Protein AF-A0A934KPN4-F1 (afdb_monomer_lite)

Sequence (87 aa):
MFFNAALQLEGNGNQSNYGRFYGEDETPGYAILNLNLGNELTIQNHNVVLKYGIENILDASYSTYADWNNILRQGRNFYMNMSFVIH

Organism: NCBI:txid291193

Radius of gyration: 18.82 Å; chains: 1; bounding box: 36×18×58 Å

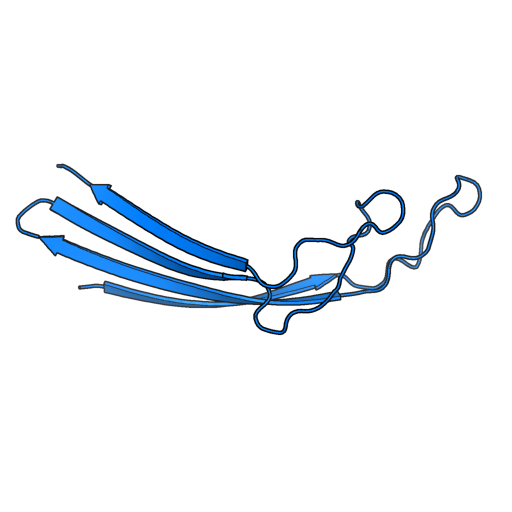pLDDT: mean 88.01, std 9.17, range [66.38, 97.88]

Foldseek 3Di:
DDKDKDKDKDKDDWPPDDDVVVVQDIFHIDIFIKIKIWDWDDDPPKIKIKIWIKTRPVQDFGADSPDDPGPTDDTIDIDIDIDIGDD

Secondary structure (DSSP, 8-state):
-EEEEEEEEEEE--B----GGGT--PBPPEEEEEEEEEEEEEETTEEEEEEEEEESTT------TTSGGGPPPP-SEEEEEEEEE--

InterPro domains:
  IPR036942 TonB-dependent receptor-like, beta-barrel domain superfamily [G3DSA:2.40.170.20] (2-84)

Structure (mmCIF, N/CA/C/O backbone):
data_AF-A0A934KPN4-F1
#
_entry.id   AF-A0A934KPN4-F1
#
loop_
_atom_site.group_PDB
_atom_site.id
_atom_site.type_symbol
_atom_site.label_atom_id
_atom_site.label_alt_id
_atom_site.label_comp_id
_atom_site.label_asym_id
_atom_site.label_entity_id
_atom_site.label_seq_id
_atom_site.pdbx_PDB_ins_code
_atom_site.Cartn_x
_atom_site.Cartn_y
_atom_site.Cartn_z
_atom_site.occupancy
_atom_site.B_iso_or_equiv
_atom_site.auth_seq_id
_atom_site.auth_comp_id
_atom_site.auth_asym_id
_atom_site.auth_atom_id
_atom_site.pdbx_PDB_model_num
ATOM 1 N N . MET A 1 1 ? -14.717 -5.076 20.841 1.00 71.00 1 MET A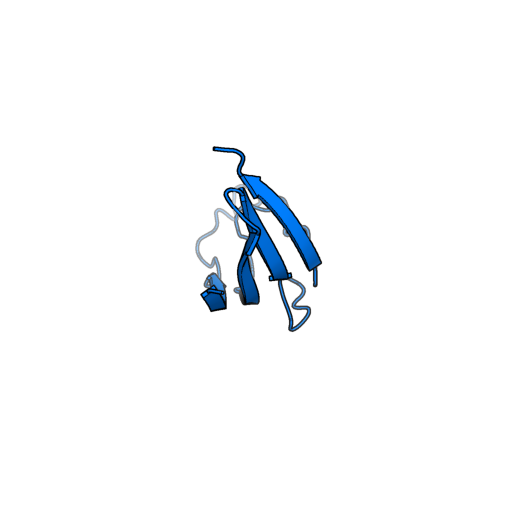 N 1
ATOM 2 C CA . MET A 1 1 ? -13.491 -4.652 20.138 1.00 71.00 1 MET A CA 1
ATOM 3 C C . MET A 1 1 ? -13.297 -5.607 18.984 1.00 71.00 1 MET A C 1
ATOM 5 O O . MET A 1 1 ? -13.173 -6.800 19.236 1.00 71.00 1 MET A O 1
ATOM 9 N N . PHE A 1 2 ? -13.356 -5.108 17.753 1.00 87.31 2 PHE A N 1
ATOM 10 C CA . PHE A 1 2 ? -13.115 -5.920 16.561 1.00 87.31 2 PHE A CA 1
ATOM 11 C C . PHE A 1 2 ? -11.746 -5.581 15.994 1.00 87.31 2 PHE A C 1
ATOM 13 O O . PHE A 1 2 ? -11.368 -4.413 15.943 1.00 87.31 2 PHE A O 1
ATOM 20 N N . PHE A 1 3 ? -11.006 -6.607 15.592 1.00 94.69 3 PHE A N 1
ATOM 21 C CA . PHE A 1 3 ? -9.701 -6.467 14.966 1.00 94.69 3 PHE A CA 1
ATOM 22 C C . PHE A 1 3 ? -9.747 -7.068 13.564 1.00 94.69 3 PHE A C 1
ATOM 24 O O . PHE A 1 3 ? -10.328 -8.133 13.354 1.00 94.69 3 PHE A O 1
ATOM 31 N N . ASN A 1 4 ? -9.128 -6.380 12.614 1.00 94.75 4 ASN A N 1
ATOM 32 C CA . ASN A 1 4 ? -8.979 -6.808 11.237 1.00 94.75 4 ASN A CA 1
ATOM 33 C C . ASN A 1 4 ? -7.506 -6.724 10.833 1.00 94.75 4 ASN A C 1
ATOM 35 O O . ASN A 1 4 ? -6.814 -5.760 11.158 1.00 94.75 4 ASN A O 1
ATOM 39 N N . ALA A 1 5 ? -7.050 -7.729 10.096 1.00 96.31 5 ALA A N 1
ATOM 40 C CA . ALA A 1 5 ? -5.752 -7.728 9.451 1.00 96.31 5 ALA A CA 1
ATOM 41 C C . ALA A 1 5 ? -5.898 -8.313 8.048 1.00 96.31 5 ALA A C 1
ATOM 43 O O . ALA A 1 5 ? -6.588 -9.317 7.860 1.00 96.31 5 ALA A O 1
ATOM 44 N N . ALA A 1 6 ? -5.237 -7.698 7.076 1.00 96.75 6 ALA A N 1
ATOM 45 C CA . ALA A 1 6 ? -5.158 -8.180 5.711 1.00 96.75 6 ALA A CA 1
ATOM 46 C C . ALA A 1 6 ? -3.740 -7.981 5.175 1.00 96.75 6 ALA A C 1
ATOM 48 O O . ALA A 1 6 ? -3.155 -6.907 5.311 1.00 96.75 6 ALA A O 1
ATOM 49 N N . LEU A 1 7 ? -3.211 -9.026 4.545 1.00 96.69 7 LEU A N 1
ATOM 50 C CA . LEU A 1 7 ? -1.992 -8.964 3.753 1.00 96.69 7 LEU A CA 1
ATOM 51 C C . LEU A 1 7 ? -2.396 -9.034 2.279 1.00 96.69 7 LEU A C 1
ATOM 53 O O . LEU A 1 7 ? -3.137 -9.936 1.890 1.00 96.69 7 LEU A O 1
ATOM 57 N N . GLN A 1 8 ? -1.940 -8.081 1.475 1.00 96.88 8 GLN A N 1
ATOM 58 C CA . GLN A 1 8 ? -2.305 -7.957 0.068 1.00 96.88 8 GLN A CA 1
ATOM 59 C C . GLN A 1 8 ? -1.048 -7.970 -0.798 1.00 96.88 8 GLN A C 1
ATOM 61 O O . GLN A 1 8 ? -0.140 -7.172 -0.590 1.00 96.88 8 GLN A O 1
ATOM 66 N N . LEU A 1 9 ? -1.011 -8.877 -1.772 1.00 94.56 9 LEU A N 1
ATOM 67 C CA . LEU A 1 9 ? -0.025 -8.871 -2.847 1.00 94.56 9 LEU A CA 1
ATOM 68 C C . LEU A 1 9 ? -0.639 -8.150 -4.046 1.00 94.56 9 LEU A C 1
ATOM 70 O O . LEU A 1 9 ? -1.690 -8.562 -4.537 1.00 94.56 9 LEU A O 1
ATOM 74 N N . GLU A 1 10 ? 0.021 -7.102 -4.515 1.00 92.12 10 GLU A N 1
ATOM 75 C CA . GLU A 1 10 ? -0.342 -6.384 -5.731 1.00 92.12 10 GLU A CA 1
ATOM 76 C C . GLU A 1 10 ? 0.839 -6.426 -6.689 1.00 92.12 10 GLU A C 1
ATOM 78 O O . GLU A 1 10 ? 1.982 -6.251 -6.284 1.00 92.12 10 GLU A O 1
ATOM 83 N N . GLY A 1 11 ? 0.591 -6.673 -7.965 1.00 89.00 11 GLY A N 1
ATOM 84 C CA . GLY A 1 11 ? 1.660 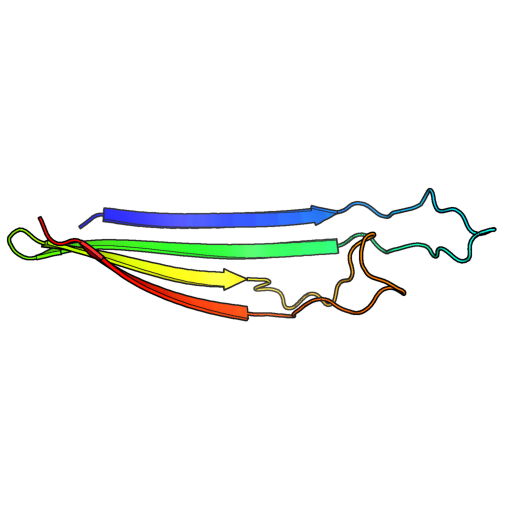-6.717 -8.943 1.00 89.00 11 GLY A CA 1
ATOM 85 C C . GLY A 1 11 ? 1.130 -6.723 -10.356 1.00 89.00 11 GLY A C 1
ATOM 86 O O . GLY A 1 11 ? -0.051 -6.985 -10.590 1.00 89.00 11 GLY A O 1
ATOM 87 N N . ASN A 1 12 ? 2.027 -6.457 -11.295 1.00 86.12 12 ASN A N 1
ATOM 88 C CA . ASN A 1 12 ? 1.738 -6.545 -12.712 1.00 86.12 12 ASN A CA 1
ATOM 89 C C . ASN A 1 12 ? 2.786 -7.395 -13.428 1.00 86.12 12 ASN A C 1
ATOM 91 O O . ASN A 1 12 ? 3.962 -7.415 -13.057 1.00 86.12 12 ASN A O 1
ATOM 95 N N . GLY A 1 13 ? 2.342 -8.088 -14.475 1.00 82.00 13 GLY A N 1
ATOM 96 C CA . GLY A 1 13 ? 3.239 -8.759 -15.405 1.00 82.00 13 GLY A CA 1
ATOM 97 C C . GLY A 1 13 ? 4.033 -7.750 -16.234 1.00 82.00 13 GLY A C 1
ATOM 98 O O . GLY A 1 13 ? 3.692 -6.571 -16.305 1.00 82.00 13 GLY A O 1
ATOM 99 N N . ASN A 1 14 ? 5.090 -8.236 -16.877 1.00 80.62 14 ASN A N 1
ATOM 100 C CA . ASN A 1 14 ? 5.881 -7.431 -17.798 1.00 80.62 14 ASN A CA 1
ATOM 101 C C . ASN A 1 14 ? 5.024 -6.971 -18.994 1.00 80.62 14 ASN A C 1
ATOM 103 O O . ASN A 1 14 ? 4.361 -7.799 -19.635 1.00 80.62 14 ASN A O 1
ATOM 107 N N . GLN A 1 15 ? 5.054 -5.677 -19.315 1.00 77.00 15 GLN A N 1
ATOM 108 C CA . GLN A 1 15 ? 4.391 -5.152 -20.505 1.00 77.00 15 GLN A CA 1
ATOM 109 C C . GLN A 1 15 ? 5.290 -5.360 -21.727 1.00 77.00 15 GLN A C 1
ATOM 111 O O . GLN A 1 15 ? 6.062 -4.496 -22.124 1.00 77.00 15 GLN A O 1
ATOM 116 N N . SER A 1 16 ? 5.148 -6.522 -22.356 1.00 72.38 16 SER A N 1
ATOM 117 C CA . SER A 1 16 ? 5.933 -6.903 -23.540 1.00 72.38 16 SER A CA 1
ATOM 118 C C . SER A 1 16 ? 5.322 -6.457 -24.874 1.00 72.38 16 SER A C 1
ATOM 120 O O . SER A 1 16 ? 6.002 -6.487 -25.897 1.00 72.38 16 SER A O 1
ATOM 122 N N . ASN A 1 17 ? 4.051 -6.044 -24.888 1.00 71.50 17 ASN A N 1
ATOM 123 C CA . ASN A 1 17 ? 3.358 -5.592 -26.094 1.00 71.50 17 ASN A CA 1
ATOM 124 C C . ASN A 1 17 ? 3.175 -4.070 -26.032 1.00 71.50 17 ASN A C 1
ATOM 126 O O . ASN A 1 17 ? 2.218 -3.576 -25.435 1.00 71.50 17 ASN A O 1
ATOM 130 N N . TYR A 1 18 ? 4.141 -3.348 -26.598 1.00 74.19 18 TYR A N 1
ATOM 131 C CA . TYR A 1 18 ? 4.216 -1.889 -26.590 1.00 74.19 18 TYR A CA 1
ATOM 132 C C . TYR A 1 18 ? 4.492 -1.363 -28.004 1.00 74.19 18 TYR A C 1
ATOM 134 O O . TYR A 1 18 ? 5.207 -1.970 -28.811 1.00 74.19 18 TYR A O 1
ATOM 142 N N . GLY A 1 19 ? 3.895 -0.223 -28.333 1.00 73.12 19 GLY A N 1
ATOM 143 C CA . GLY A 1 19 ? 4.028 0.446 -29.614 1.00 73.12 19 GLY A CA 1
ATOM 144 C C . GLY A 1 19 ? 5.370 1.154 -29.727 1.00 73.12 19 GLY A C 1
ATOM 145 O O . GLY A 1 19 ? 5.421 2.379 -29.683 1.00 73.12 19 GLY A O 1
ATOM 146 N N . ARG A 1 20 ? 6.462 0.408 -29.942 1.00 68.00 20 ARG A N 1
ATOM 147 C CA . ARG A 1 20 ? 7.816 0.982 -30.097 1.00 68.00 20 ARG A CA 1
ATOM 148 C C . ARG A 1 20 ? 7.882 2.094 -31.153 1.00 68.00 20 ARG A C 1
ATOM 150 O O . ARG A 1 20 ? 8.643 3.044 -31.007 1.00 68.00 20 ARG A O 1
ATOM 157 N N . PHE A 1 21 ? 7.072 1.992 -32.211 1.00 77.75 21 PHE A N 1
ATOM 158 C CA . PHE A 1 21 ? 6.949 3.021 -33.253 1.00 77.75 21 PHE A CA 1
ATOM 159 C C . PHE A 1 21 ? 6.423 4.367 -32.717 1.00 77.75 21 PHE A C 1
ATOM 161 O O . PHE A 1 21 ? 6.777 5.416 -33.246 1.00 77.75 21 PHE A O 1
ATOM 168 N N . TYR A 1 22 ? 5.619 4.338 -31.654 1.00 74.94 22 TYR A N 1
ATOM 169 C CA . TYR A 1 22 ? 5.041 5.503 -30.981 1.00 74.94 22 TYR A CA 1
ATOM 170 C C . TYR A 1 22 ? 5.867 5.981 -29.774 1.00 74.94 22 TYR A C 1
ATOM 172 O O . TYR A 1 22 ? 5.437 6.887 -29.068 1.00 74.94 22 TYR A O 1
ATOM 180 N N . GLY A 1 23 ? 7.060 5.413 -29.554 1.00 67.88 23 GLY A N 1
ATOM 181 C CA . GLY A 1 23 ? 7.957 5.812 -28.465 1.00 67.88 23 GLY A CA 1
ATOM 182 C C . GLY A 1 23 ? 7.649 5.170 -27.111 1.00 67.88 23 GLY A C 1
ATOM 183 O O . GLY A 1 23 ? 8.231 5.591 -26.118 1.00 67.88 23 GLY A O 1
ATOM 184 N N . GLU A 1 24 ? 6.772 4.165 -27.067 1.00 71.62 24 GLU A N 1
ATOM 185 C CA . GLU A 1 2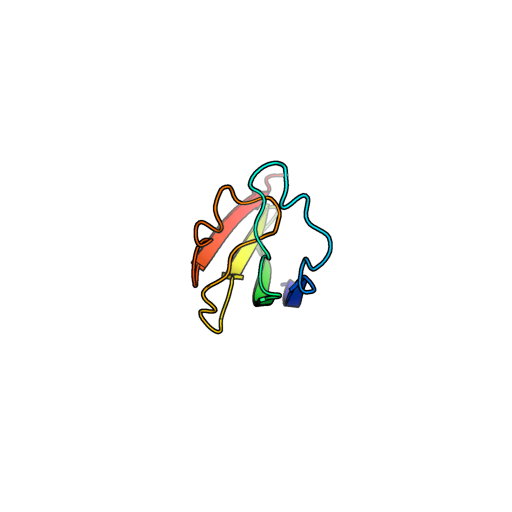4 ? 6.561 3.354 -25.864 1.00 71.62 24 GLU A CA 1
ATOM 186 C C . GLU A 1 24 ? 7.761 2.425 -25.619 1.00 71.62 24 GLU A C 1
ATOM 188 O O . GLU A 1 24 ? 8.416 1.966 -26.567 1.00 71.62 24 GLU A O 1
ATOM 193 N N . ASP A 1 25 ? 8.041 2.140 -24.350 1.00 74.62 25 ASP A N 1
ATOM 194 C CA . ASP A 1 25 ? 9.090 1.241 -23.885 1.00 74.62 25 ASP A CA 1
ATOM 195 C C . ASP A 1 25 ? 8.522 0.070 -23.066 1.00 74.62 25 ASP A C 1
ATOM 197 O O . ASP A 1 25 ? 7.350 0.033 -22.699 1.00 74.62 25 ASP A O 1
ATOM 201 N N . GLU A 1 26 ? 9.355 -0.947 -22.848 1.00 75.38 26 GLU A N 1
ATOM 202 C CA . GLU A 1 26 ? 8.990 -2.113 -22.046 1.00 75.38 26 GLU A CA 1
ATOM 203 C C . GLU A 1 26 ? 8.974 -1.732 -20.560 1.00 75.38 26 GLU A C 1
ATOM 205 O O . GLU A 1 26 ? 9.991 -1.284 -20.024 1.00 75.38 26 GLU A O 1
ATOM 210 N N . THR A 1 27 ? 7.846 -1.943 -19.878 1.00 78.62 27 THR A N 1
ATOM 211 C CA . THR A 1 27 ? 7.745 -1.734 -18.428 1.00 78.62 27 THR A CA 1
ATOM 212 C C . THR A 1 27 ? 7.929 -3.055 -17.680 1.00 78.62 27 THR A C 1
ATOM 214 O O . THR A 1 27 ? 7.087 -3.951 -17.830 1.00 78.62 27 THR A O 1
ATOM 217 N N . PRO A 1 28 ? 8.971 -3.189 -16.831 1.00 78.31 28 PRO A N 1
ATOM 218 C CA . PRO A 1 28 ? 9.216 -4.413 -16.084 1.00 78.31 28 PRO A CA 1
ATOM 219 C C . PRO A 1 28 ? 8.053 -4.733 -15.142 1.00 78.31 28 PRO A C 1
ATOM 221 O O . PRO A 1 28 ? 7.434 -3.851 -14.546 1.00 78.31 28 PRO A O 1
ATOM 224 N N . GLY A 1 29 ? 7.778 -6.027 -14.981 1.00 83.94 29 GLY A N 1
ATOM 225 C CA . GLY A 1 29 ? 6.800 -6.490 -14.004 1.00 83.94 29 GLY A CA 1
ATOM 226 C C . GLY A 1 29 ? 7.234 -6.153 -12.577 1.00 83.94 29 GLY A C 1
ATOM 227 O O . GLY A 1 29 ? 8.426 -6.129 -12.264 1.00 83.94 29 GLY A O 1
ATOM 228 N N . TYR A 1 30 ? 6.261 -5.932 -11.700 1.00 89.25 30 TYR A N 1
ATOM 229 C CA . TYR A 1 30 ? 6.504 -5.636 -10.292 1.00 89.25 30 TYR A CA 1
ATOM 230 C C . TYR A 1 30 ? 5.559 -6.419 -9.393 1.00 89.25 30 TYR A C 1
ATOM 232 O O . TYR A 1 30 ? 4.494 -6.866 -9.817 1.00 89.25 30 TYR A O 1
ATOM 240 N N . ALA A 1 31 ? 5.951 -6.556 -8.131 1.00 91.19 31 ALA A N 1
ATOM 241 C CA . ALA A 1 31 ? 5.115 -7.089 -7.073 1.00 91.19 31 ALA A CA 1
ATOM 242 C C . ALA A 1 31 ? 5.436 -6.345 -5.772 1.00 91.19 31 ALA A C 1
ATOM 244 O O . ALA A 1 31 ? 6.591 -6.297 -5.350 1.00 91.19 31 ALA A O 1
ATOM 245 N N . ILE A 1 32 ? 4.417 -5.769 -5.144 1.00 95.50 32 ILE A N 1
ATOM 246 C CA . ILE A 1 32 ? 4.477 -5.121 -3.838 1.00 95.50 32 ILE A CA 1
ATOM 247 C C . ILE A 1 32 ? 3.583 -5.859 -2.848 1.00 95.50 32 ILE A C 1
ATOM 249 O O . ILE A 1 32 ? 2.558 -6.446 -3.200 1.00 95.50 32 ILE A O 1
ATOM 253 N N . LEU A 1 33 ? 3.990 -5.825 -1.584 1.00 96.75 33 LEU A N 1
ATOM 254 C CA . LEU A 1 33 ? 3.258 -6.428 -0.481 1.00 96.75 33 LEU A CA 1
ATOM 255 C C . LEU A 1 33 ? 2.774 -5.327 0.460 1.00 96.75 33 LEU A C 1
ATOM 257 O O . LEU A 1 33 ? 3.587 -4.546 0.957 1.00 96.75 33 LEU A O 1
ATOM 261 N N . ASN A 1 34 ? 1.471 -5.296 0.720 1.00 97.56 34 ASN A N 1
ATOM 262 C CA . ASN A 1 34 ? 0.804 -4.308 1.559 1.00 97.56 34 ASN A CA 1
ATOM 263 C C . ASN A 1 34 ? 0.213 -4.986 2.802 1.00 97.56 34 ASN A C 1
ATOM 265 O O . ASN A 1 34 ? -0.350 -6.080 2.720 1.00 97.56 34 ASN A O 1
ATOM 269 N N . LEU A 1 35 ? 0.321 -4.329 3.953 1.00 97.50 35 LEU A N 1
ATOM 270 C CA . LEU A 1 35 ? -0.244 -4.765 5.227 1.00 97.50 35 LEU A CA 1
ATOM 271 C C . LEU A 1 35 ? -1.269 -3.740 5.689 1.00 97.50 35 LEU A C 1
ATOM 273 O O . LEU A 1 35 ? -0.922 -2.592 5.948 1.00 97.50 35 LEU A O 1
ATOM 277 N N . ASN A 1 36 ? -2.504 -4.193 5.870 1.00 97.88 36 ASN A N 1
ATOM 278 C CA . ASN A 1 36 ? -3.618 -3.382 6.333 1.00 97.88 36 ASN A CA 1
ATOM 279 C C . ASN A 1 36 ? -4.101 -3.922 7.682 1.00 97.88 36 ASN A C 1
ATOM 281 O O . ASN A 1 36 ? -4.436 -5.100 7.801 1.00 97.88 36 ASN A O 1
ATOM 285 N N . LEU A 1 37 ? -4.151 -3.066 8.696 1.00 97.50 37 LEU A N 1
ATOM 286 C CA . LEU A 1 37 ? -4.607 -3.379 10.047 1.00 97.50 37 LEU A CA 1
ATOM 287 C C . LEU A 1 37 ? -5.764 -2.453 10.430 1.00 97.50 37 LEU A C 1
ATOM 289 O O . LEU A 1 37 ? -5.821 -1.287 10.034 1.00 97.50 37 LEU A O 1
ATOM 293 N N . GLY A 1 38 ? -6.702 -2.971 11.214 1.00 97.06 38 GLY A N 1
ATOM 294 C CA . GLY A 1 38 ? -7.899 -2.255 11.629 1.00 97.06 38 GLY A CA 1
ATOM 295 C C . GLY A 1 38 ? -8.335 -2.644 13.033 1.00 97.06 38 GLY A C 1
ATOM 296 O O . GLY A 1 38 ? -8.330 -3.817 13.386 1.00 97.06 38 GLY A O 1
ATOM 297 N N . ASN A 1 39 ? -8.737 -1.663 13.831 1.00 95.75 39 ASN A N 1
ATOM 298 C CA . ASN A 1 39 ? -9.364 -1.855 15.130 1.00 95.75 39 ASN A CA 1
ATOM 299 C C . ASN A 1 39 ? -10.646 -1.032 15.201 1.00 95.75 39 ASN A C 1
ATOM 301 O O . ASN A 1 39 ? -10.658 0.140 14.834 1.00 95.75 39 ASN A O 1
ATOM 305 N N . GLU A 1 40 ? -11.705 -1.630 15.725 1.00 94.69 40 GLU A N 1
ATOM 306 C CA . GLU A 1 40 ? -12.953 -0.949 16.040 1.00 94.69 40 GLU A CA 1
ATOM 307 C C . GLU A 1 40 ? -13.239 -1.060 17.539 1.00 94.69 40 GLU A C 1
ATOM 309 O O . GLU A 1 40 ? -13.298 -2.153 18.124 1.00 94.69 40 GLU A O 1
ATOM 314 N N . LEU A 1 41 ? -13.391 0.105 18.161 1.00 92.12 41 LEU A N 1
ATOM 315 C CA . LEU A 1 41 ? -13.598 0.292 19.587 1.00 92.12 41 LEU A CA 1
ATOM 316 C C . LEU A 1 41 ? -14.920 1.027 19.790 1.00 92.12 41 LEU A C 1
ATOM 318 O O . LEU A 1 41 ? -15.062 2.178 19.390 1.00 92.12 41 LEU A O 1
ATOM 322 N N . THR A 1 42 ? -15.875 0.381 20.448 1.00 90.31 42 THR A N 1
ATOM 323 C CA . THR A 1 42 ? -17.107 1.041 20.887 1.00 90.31 42 THR A CA 1
ATOM 324 C C . THR A 1 42 ? -16.865 1.654 22.259 1.00 90.31 42 THR A C 1
ATOM 326 O O . THR A 1 42 ? -16.586 0.937 23.222 1.00 90.31 42 THR A O 1
ATOM 329 N N . ILE A 1 43 ? -16.946 2.979 22.347 1.00 86.56 43 ILE A N 1
ATOM 330 C CA . ILE A 1 43 ? -16.852 3.736 23.595 1.00 86.56 43 ILE A CA 1
ATOM 331 C C . ILE A 1 43 ? -18.232 4.338 23.854 1.00 86.56 43 ILE A C 1
ATOM 333 O O . ILE A 1 43 ? -18.662 5.251 23.152 1.00 86.56 43 ILE A O 1
ATOM 337 N N . GLN A 1 44 ? -18.923 3.816 24.870 1.00 85.75 44 GLN A N 1
ATOM 338 C CA . GLN A 1 44 ? -20.322 4.149 25.174 1.00 85.75 44 GLN A CA 1
ATOM 339 C C . GLN A 1 44 ? -21.246 3.871 23.970 1.00 85.75 44 GLN A C 1
ATOM 341 O O . GLN A 1 44 ? -21.502 2.708 23.670 1.00 85.75 44 GLN A O 1
ATOM 346 N N . ASN A 1 45 ? -21.700 4.918 23.270 1.00 86.38 45 ASN A N 1
ATOM 347 C CA . ASN A 1 45 ? -22.574 4.865 22.089 1.00 86.38 45 ASN A CA 1
ATOM 348 C C . ASN A 1 45 ? -21.862 5.298 20.792 1.00 86.38 45 ASN A C 1
ATOM 350 O O . ASN A 1 45 ? -22.486 5.386 19.732 1.00 86.38 45 ASN A O 1
ATOM 354 N N . HIS A 1 46 ? -20.561 5.576 20.866 1.00 88.75 46 HIS A N 1
ATOM 355 C CA . HIS A 1 46 ? -19.757 6.013 19.732 1.00 88.75 46 HIS A CA 1
ATOM 356 C C . HIS A 1 46 ? -18.798 4.909 19.305 1.00 88.75 46 HIS A C 1
ATOM 358 O O . HIS A 1 46 ? -18.218 4.218 20.145 1.00 88.75 46 HIS A O 1
ATOM 364 N N . ASN A 1 47 ? -18.592 4.772 17.998 1.00 92.00 47 ASN A N 1
ATOM 365 C CA . ASN A 1 47 ? -17.605 3.840 17.464 1.00 92.00 47 ASN A CA 1
ATOM 366 C C . ASN A 1 47 ? -16.373 4.612 16.998 1.00 92.00 47 ASN A C 1
ATOM 368 O O . ASN A 1 47 ? -16.468 5.560 16.222 1.00 92.00 47 ASN A O 1
ATOM 372 N N . VAL A 1 48 ? -15.206 4.187 17.463 1.00 94.00 48 VAL A N 1
ATOM 373 C CA . VAL A 1 48 ? -13.905 4.641 16.981 1.00 94.00 48 VAL A CA 1
ATOM 374 C C . VAL A 1 48 ? -13.350 3.557 16.072 1.00 94.00 48 VAL A C 1
ATOM 376 O O . VAL A 1 48 ? -13.124 2.431 16.516 1.00 94.00 48 VAL A O 1
ATOM 379 N N . VAL A 1 49 ? -13.108 3.893 14.810 1.00 95.44 49 VAL A N 1
ATOM 380 C CA . VAL A 1 49 ? -12.473 2.999 13.841 1.00 95.44 49 VAL A CA 1
ATOM 381 C C . VAL A 1 49 ? -11.069 3.510 13.567 1.00 95.44 49 VAL A C 1
ATOM 383 O O . VAL A 1 49 ? -10.886 4.613 13.058 1.00 95.44 49 VAL A O 1
ATOM 386 N N . LEU A 1 50 ? -10.073 2.699 13.896 1.00 96.12 50 LEU A N 1
ATOM 387 C CA . LEU A 1 50 ? -8.670 2.969 13.636 1.00 96.12 50 LEU A CA 1
ATOM 388 C C . LEU A 1 50 ? -8.167 2.019 12.550 1.00 96.12 50 LEU A C 1
ATOM 390 O O . LEU A 1 50 ? -8.153 0.811 12.754 1.00 96.12 50 LEU A O 1
ATOM 394 N N . LYS A 1 51 ? -7.718 2.550 11.414 1.00 97.19 51 LYS A N 1
ATOM 395 C CA . LYS A 1 51 ? -7.084 1.789 10.331 1.00 97.19 51 LYS A CA 1
ATOM 396 C C . LYS A 1 51 ? -5.656 2.267 10.153 1.00 97.19 51 LYS A C 1
ATOM 398 O O . LYS A 1 51 ? -5.417 3.464 10.108 1.00 97.19 51 LYS A O 1
ATOM 403 N N . TYR A 1 52 ? -4.706 1.364 10.043 1.00 97.69 52 TYR A N 1
ATOM 404 C CA . TYR A 1 52 ? -3.304 1.709 9.839 1.00 97.69 52 TYR A CA 1
ATOM 405 C C . TYR A 1 52 ? -2.627 0.610 9.048 1.00 97.69 52 TYR A C 1
ATOM 407 O O . TYR A 1 52 ? -3.075 -0.534 9.054 1.00 97.69 52 TYR A O 1
ATOM 415 N N . GLY A 1 53 ? -1.562 0.950 8.346 1.00 97.62 53 GLY A N 1
ATOM 416 C CA . GLY A 1 53 ? -0.938 -0.006 7.457 1.00 97.62 53 GLY A CA 1
ATOM 417 C C . GLY A 1 53 ? 0.354 0.489 6.852 1.00 97.62 53 GLY A C 1
ATOM 418 O O . GLY A 1 53 ? 0.797 1.617 7.087 1.00 97.62 53 GLY A O 1
ATOM 419 N N . ILE A 1 54 ? 0.960 -0.418 6.099 1.00 97.88 54 ILE A N 1
ATOM 420 C CA . ILE A 1 54 ? 2.205 -0.205 5.380 1.00 97.88 54 ILE A CA 1
ATOM 421 C C . ILE A 1 54 ? 1.975 -0.682 3.955 1.00 97.88 54 ILE A C 1
ATOM 423 O O . ILE A 1 54 ? 1.680 -1.857 3.730 1.00 97.88 54 ILE A O 1
ATOM 427 N N . GLU A 1 55 ? 2.128 0.220 3.002 1.00 97.12 55 GLU A N 1
ATOM 428 C CA . GLU A 1 55 ? 2.162 -0.112 1.585 1.00 97.12 55 GLU A CA 1
ATOM 429 C C . GLU A 1 55 ? 3.612 -0.348 1.171 1.00 97.12 55 GLU A C 1
ATOM 431 O O . GLU A 1 55 ? 4.527 0.325 1.658 1.00 97.12 55 GLU A O 1
ATOM 436 N N . ASN A 1 56 ? 3.822 -1.312 0.275 1.00 95.75 56 ASN A N 1
ATOM 437 C CA . ASN A 1 56 ? 5.137 -1.682 -0.233 1.00 95.75 56 ASN A CA 1
ATOM 438 C C . ASN A 1 56 ? 6.152 -1.979 0.894 1.00 95.75 56 ASN A C 1
ATOM 440 O O . ASN A 1 56 ? 7.213 -1.364 1.002 1.00 95.75 56 ASN A O 1
ATOM 444 N N . ILE A 1 57 ? 5.828 -2.948 1.758 1.00 95.75 57 ILE A N 1
ATOM 445 C CA . ILE A 1 57 ? 6.633 -3.316 2.941 1.00 95.75 57 ILE A CA 1
ATOM 446 C C . ILE A 1 57 ? 8.077 -3.676 2.563 1.00 95.75 57 ILE A C 1
ATOM 448 O O . ILE A 1 57 ? 9.005 -3.378 3.316 1.00 95.75 57 ILE A O 1
ATOM 452 N N . LEU A 1 58 ? 8.260 -4.304 1.398 1.00 94.12 58 LEU A N 1
ATOM 453 C CA . LEU A 1 58 ? 9.558 -4.749 0.886 1.00 94.12 58 LEU A CA 1
ATOM 454 C C . LEU A 1 58 ? 10.356 -3.642 0.176 1.00 94.12 58 LEU A C 1
ATOM 456 O O . LEU A 1 58 ? 11.470 -3.912 -0.258 1.00 94.12 58 LEU A O 1
ATOM 460 N N . ASP A 1 59 ? 9.818 -2.421 0.081 1.00 91.81 59 ASP A N 1
ATOM 461 C CA . ASP A 1 59 ? 10.471 -1.264 -0.552 1.00 91.81 59 ASP A CA 1
ATOM 462 C C . ASP A 1 59 ? 10.880 -1.502 -2.010 1.00 91.81 59 ASP A C 1
ATOM 464 O O . ASP A 1 59 ? 11.962 -1.114 -2.452 1.00 91.81 59 ASP A O 1
ATOM 468 N N . ALA A 1 60 ? 10.030 -2.187 -2.772 1.00 91.31 60 ALA A N 1
ATOM 469 C CA . ALA A 1 60 ? 10.298 -2.410 -4.181 1.00 91.31 60 ALA A CA 1
ATOM 470 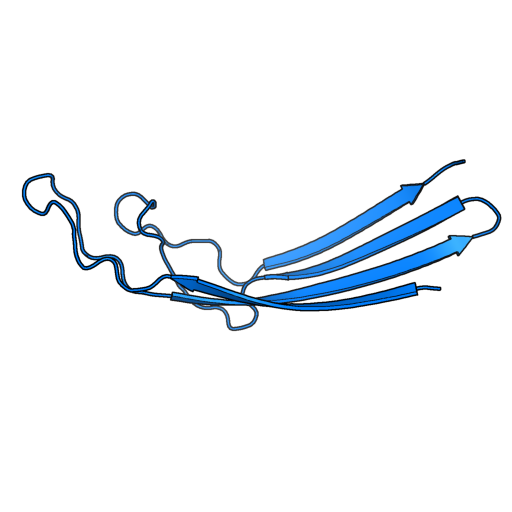C C . ALA A 1 60 ? 10.247 -1.073 -4.935 1.00 91.31 60 ALA A C 1
ATOM 472 O O . ALA A 1 60 ? 9.271 -0.329 -4.826 1.00 91.31 60 ALA A O 1
ATOM 473 N N . SER A 1 61 ? 11.274 -0.789 -5.731 1.00 90.69 61 SER A N 1
ATOM 474 C CA . SER A 1 61 ? 11.247 0.291 -6.719 1.00 90.69 61 SER A CA 1
ATOM 475 C C . SER A 1 61 ? 10.551 -0.219 -7.975 1.00 90.69 61 SER A C 1
ATOM 477 O O . SER A 1 61 ? 11.037 -1.162 -8.597 1.00 90.69 61 SER A O 1
ATOM 479 N N . TYR A 1 62 ? 9.421 0.382 -8.345 1.00 88.81 62 TYR A N 1
ATOM 480 C CA . TYR A 1 62 ? 8.624 -0.067 -9.486 1.00 88.81 62 TYR A CA 1
ATOM 481 C C . TYR A 1 62 ? 8.022 1.098 -10.270 1.00 88.81 62 TYR A C 1
ATOM 483 O O . TYR A 1 62 ? 7.831 2.190 -9.736 1.00 88.81 62 TYR A O 1
ATOM 491 N N . SER A 1 63 ? 7.702 0.836 -11.532 1.00 85.12 63 SER A N 1
ATOM 492 C CA . SER A 1 63 ? 6.842 1.655 -12.382 1.00 85.12 63 SER A CA 1
ATOM 493 C C . SER A 1 63 ? 5.719 0.776 -12.929 1.00 85.12 63 SER A C 1
ATOM 495 O O . SER A 1 63 ? 5.793 -0.454 -12.927 1.00 85.12 63 SER A O 1
ATOM 497 N N . THR A 1 64 ? 4.639 1.406 -13.356 1.00 83.56 64 THR A N 1
ATOM 498 C CA . THR A 1 64 ? 3.491 0.763 -13.991 1.00 83.56 64 THR A CA 1
ATOM 499 C C . THR A 1 64 ? 3.462 1.118 -15.471 1.00 83.56 64 THR A C 1
ATOM 501 O O . THR A 1 64 ? 4.007 2.139 -15.877 1.00 83.56 64 THR A O 1
ATOM 504 N N . TYR A 1 65 ? 2.778 0.307 -16.278 1.00 75.62 65 TYR A N 1
ATOM 505 C CA . TYR A 1 65 ? 2.626 0.550 -17.720 1.00 75.62 65 TYR A CA 1
ATOM 506 C C . TYR A 1 65 ? 1.984 1.907 -18.054 1.00 75.62 65 TYR A C 1
ATOM 508 O O . TYR A 1 65 ? 2.117 2.421 -19.158 1.00 75.62 65 TYR A O 1
ATOM 516 N N . ALA A 1 66 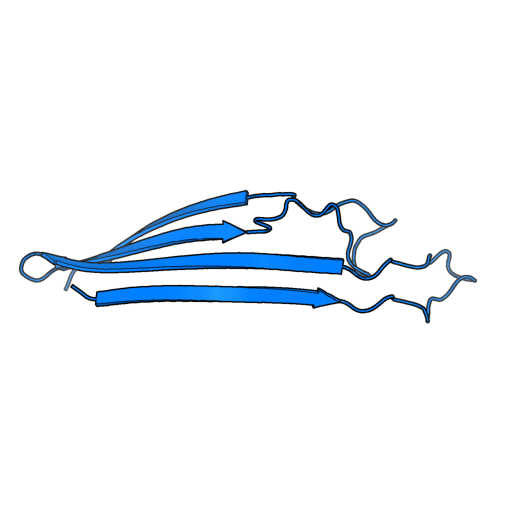? 1.226 2.468 -17.108 1.00 77.25 66 ALA A N 1
ATOM 517 C CA . ALA A 1 66 ? 0.564 3.756 -17.261 1.00 77.25 66 ALA A CA 1
ATOM 518 C C . ALA A 1 66 ? 1.482 4.934 -16.892 1.00 77.25 66 ALA A C 1
ATOM 520 O O . ALA A 1 66 ? 1.089 6.090 -17.064 1.00 77.25 66 ALA A O 1
ATOM 521 N N . ASP A 1 67 ? 2.676 4.664 -16.359 1.00 79.31 67 ASP A N 1
ATOM 522 C CA . ASP A 1 67 ? 3.617 5.704 -15.972 1.00 79.31 67 ASP A CA 1
ATOM 523 C C . ASP A 1 67 ? 4.406 6.173 -17.184 1.00 79.31 67 ASP A C 1
ATOM 525 O O . ASP A 1 67 ? 5.147 5.422 -17.817 1.00 79.31 67 ASP A O 1
ATOM 529 N N . TRP A 1 68 ? 4.270 7.463 -17.481 1.00 66.38 68 TRP A N 1
ATOM 530 C CA . TRP A 1 68 ? 5.021 8.107 -18.546 1.00 66.38 68 TRP A CA 1
ATOM 531 C C . TRP A 1 68 ? 6.521 7.890 -18.324 1.00 66.38 68 TRP A C 1
ATOM 533 O O . TRP A 1 68 ? 7.067 8.348 -17.319 1.00 66.38 68 TRP A O 1
ATOM 543 N N . ASN A 1 69 ? 7.195 7.242 -19.279 1.00 75.88 69 ASN A N 1
ATOM 544 C CA . ASN A 1 69 ? 8.642 7.009 -19.250 1.00 75.88 69 ASN A CA 1
ATOM 545 C C . ASN A 1 69 ? 9.116 6.271 -17.983 1.00 75.88 69 ASN A C 1
ATOM 547 O O . ASN A 1 69 ? 10.169 6.596 -17.432 1.00 75.88 69 ASN A O 1
ATOM 551 N N . ASN A 1 70 ? 8.318 5.322 -17.481 1.00 76.81 70 ASN A N 1
ATOM 552 C CA . ASN A 1 70 ? 8.692 4.477 -16.346 1.00 76.81 70 ASN A CA 1
ATOM 553 C C . ASN A 1 70 ? 9.130 5.264 -15.092 1.00 76.81 70 ASN A C 1
ATOM 555 O O . ASN A 1 70 ? 10.015 4.834 -14.348 1.00 76.81 70 ASN A O 1
ATOM 559 N N . ILE A 1 71 ? 8.519 6.430 -14.841 1.00 83.94 71 ILE A N 1
ATOM 560 C CA . ILE A 1 71 ? 8.752 7.177 -13.600 1.00 83.94 71 ILE A CA 1
ATOM 561 C C . ILE A 1 71 ? 8.389 6.282 -12.411 1.00 83.94 71 ILE A C 1
ATOM 563 O O . ILE A 1 71 ? 7.306 5.699 -12.358 1.00 83.94 71 ILE A O 1
ATOM 567 N N . LEU A 1 72 ? 9.313 6.185 -11.453 1.00 86.19 72 LEU A N 1
ATOM 568 C CA . LEU A 1 72 ? 9.142 5.341 -10.278 1.00 86.19 72 LEU A CA 1
ATOM 569 C C . LEU A 1 72 ? 7.954 5.803 -9.431 1.00 86.19 72 LEU A C 1
ATOM 571 O O . LEU A 1 72 ? 7.799 6.988 -9.119 1.00 86.19 72 LEU A O 1
ATOM 575 N N . ARG A 1 73 ? 7.143 4.831 -9.022 1.00 90.25 73 ARG A N 1
ATOM 576 C CA . ARG A 1 73 ? 6.070 4.997 -8.049 1.00 90.25 73 ARG A CA 1
ATOM 577 C C . ARG A 1 73 ? 6.626 5.192 -6.643 1.00 90.25 73 ARG A C 1
ATOM 579 O O . ARG A 1 73 ? 7.817 5.038 -6.374 1.00 90.25 73 ARG A O 1
ATOM 586 N N . GLN A 1 74 ? 5.725 5.562 -5.737 1.00 89.81 74 GLN A N 1
ATOM 587 C CA . GLN A 1 74 ? 6.045 5.733 -4.326 1.00 89.81 74 GLN A CA 1
ATOM 588 C C . GLN A 1 74 ? 6.597 4.421 -3.744 1.00 89.81 74 GLN A C 1
ATOM 590 O O . GLN A 1 74 ? 6.052 3.341 -3.989 1.00 89.81 74 GLN A O 1
ATOM 595 N N . GLY A 1 75 ? 7.696 4.536 -2.993 1.00 92.62 75 GLY A N 1
ATOM 596 C CA . GLY A 1 75 ? 8.308 3.428 -2.256 1.00 92.62 75 GLY A CA 1
ATOM 597 C C . GLY A 1 75 ? 7.473 3.020 -1.040 1.00 92.62 75 GLY A C 1
ATOM 598 O O . GLY A 1 75 ? 6.250 3.167 -1.034 1.00 92.62 75 GLY A O 1
ATOM 599 N N . ARG A 1 76 ? 8.120 2.520 0.016 1.00 96.69 76 ARG A N 1
ATOM 600 C CA . ARG A 1 76 ? 7.411 2.159 1.253 1.00 96.69 76 ARG A CA 1
ATOM 601 C C . ARG A 1 76 ? 6.666 3.355 1.859 1.00 96.69 76 ARG A C 1
ATOM 603 O O . ARG A 1 76 ? 7.278 4.380 2.169 1.00 96.69 76 ARG A O 1
ATOM 610 N N . ASN A 1 77 ? 5.368 3.189 2.103 1.00 97.00 77 ASN A N 1
ATOM 611 C CA . ASN A 1 77 ? 4.498 4.230 2.651 1.00 97.00 77 ASN A CA 1
ATOM 612 C C . ASN A 1 77 ? 3.780 3.748 3.920 1.00 97.00 77 ASN A C 1
ATOM 614 O O . ASN A 1 77 ? 3.308 2.616 3.985 1.00 97.00 77 ASN A O 1
ATOM 618 N N . PHE A 1 78 ? 3.690 4.613 4.931 1.00 97.44 78 PHE A N 1
ATOM 619 C CA . PHE A 1 78 ? 3.019 4.328 6.201 1.00 97.44 78 PHE A CA 1
ATOM 620 C C . PHE A 1 78 ? 1.800 5.225 6.330 1.00 97.44 78 PHE A C 1
ATOM 622 O O . PHE A 1 78 ? 1.904 6.439 6.153 1.00 97.44 78 PHE A O 1
ATOM 629 N N . TYR A 1 79 ? 0.661 4.651 6.702 1.00 97.50 79 TYR A N 1
ATOM 630 C CA . TYR A 1 79 ? -0.560 5.426 6.875 1.00 97.50 79 TYR A CA 1
ATOM 631 C C . TYR A 1 79 ? -1.306 5.048 8.153 1.00 97.50 79 TYR A C 1
ATOM 633 O O . TYR A 1 79 ? -1.232 3.926 8.659 1.00 97.50 79 TYR A O 1
ATOM 641 N N . MET A 1 80 ? -2.070 6.015 8.656 1.00 97.00 80 MET A N 1
ATOM 642 C CA . MET A 1 80 ? -2.983 5.859 9.780 1.00 97.00 80 MET A CA 1
ATOM 643 C C . MET A 1 80 ? -4.212 6.732 9.534 1.00 97.00 80 MET A C 1
ATOM 645 O O . MET A 1 80 ? -4.105 7.906 9.192 1.00 97.00 80 MET A O 1
ATOM 649 N N . ASN A 1 81 ? -5.387 6.150 9.713 1.00 96.88 81 ASN A N 1
ATOM 650 C CA . ASN A 1 81 ? -6.680 6.797 9.623 1.00 96.88 81 ASN A CA 1
ATOM 651 C C . ASN A 1 81 ? -7.462 6.507 10.904 1.00 96.88 81 ASN A C 1
ATOM 653 O O . ASN A 1 81 ? -7.576 5.358 11.330 1.00 96.88 81 ASN A O 1
ATOM 657 N N . MET A 1 82 ? -8.015 7.554 11.501 1.00 95.19 82 MET A N 1
ATOM 658 C CA . MET A 1 82 ? -8.909 7.455 12.644 1.00 95.19 82 MET A CA 1
ATOM 659 C C . MET A 1 82 ? -10.244 8.079 12.258 1.00 95.19 82 MET A C 1
ATOM 661 O O . MET A 1 82 ? -10.291 9.212 11.787 1.00 95.19 82 MET A O 1
ATOM 665 N N . SER A 1 83 ? -11.322 7.333 12.465 1.00 95.31 83 SER A N 1
ATOM 666 C CA . SER A 1 83 ? -12.691 7.761 12.201 1.00 95.31 83 SER A CA 1
ATOM 667 C C . SER A 1 83 ? -13.514 7.660 13.483 1.00 95.31 83 SER A C 1
ATOM 669 O O . SER A 1 83 ? -13.453 6.648 14.183 1.00 95.31 83 SER A O 1
ATOM 671 N N . PHE A 1 84 ? -14.285 8.702 13.787 1.00 93.69 84 PHE A N 1
ATOM 672 C CA . PHE A 1 84 ? -15.203 8.748 14.925 1.00 93.69 84 PHE A CA 1
ATOM 673 C C . PHE A 1 84 ? -16.641 8.759 14.411 1.00 93.69 84 PHE A C 1
ATOM 675 O O . PHE A 1 84 ? -17.024 9.660 13.666 1.00 93.69 84 PHE A O 1
ATOM 682 N N . VAL A 1 85 ? -17.426 7.753 14.784 1.00 91.44 85 VAL A N 1
ATOM 683 C CA . VAL A 1 85 ? -18.819 7.593 14.365 1.00 91.44 85 VAL A CA 1
ATOM 684 C C . VAL A 1 85 ? -19.726 7.967 15.529 1.00 91.44 85 VAL A C 1
ATOM 686 O O . VAL A 1 85 ? -19.768 7.281 16.556 1.00 91.44 85 VAL A O 1
ATOM 689 N N . ILE A 1 86 ? -20.444 9.071 15.347 1.00 89.75 86 ILE A N 1
ATOM 690 C CA . ILE A 1 86 ? -21.449 9.580 16.278 1.00 89.75 86 ILE A CA 1
ATOM 691 C C . ILE A 1 86 ? -22.802 9.025 15.837 1.00 89.75 86 ILE A C 1
ATOM 693 O O . ILE A 1 86 ? -23.154 9.154 14.666 1.00 89.75 86 ILE A O 1
ATOM 697 N N . HIS A 1 87 ? -23.518 8.403 16.770 1.00 74.50 87 HIS A N 1
ATOM 698 C CA . HIS A 1 87 ? -24.921 8.031 16.604 1.00 74.50 87 HIS A CA 1
ATOM 699 C C . HIS A 1 87 ? -25.807 9.071 17.281 1.00 74.50 87 HIS A C 1
ATOM 701 O O . HIS A 1 87 ? -25.368 9.602 18.330 1.00 74.50 87 HIS A O 1
#